Protein AF-0000000079405774 (afdb_homodimer)

Structure (mmCIF, N/CA/C/O backbone):
data_AF-0000000079405774-model_v1
#
loop_
_entity.id
_entity.type
_entity.pdbx_description
1 polymer 'EF-hand domain-containing protein'
#
loop_
_atom_site.group_PDB
_atom_site.id
_atom_site.type_symbol
_atom_site.label_atom_id
_atom_site.label_alt_id
_atom_site.label_comp_id
_atom_site.label_asym_id
_atom_site.label_entity_id
_atom_site.label_seq_id
_atom_site.pdbx_PDB_ins_code
_atom_site.Cartn_x
_atom_site.Cartn_y
_atom_site.Cartn_z
_atom_site.occupanc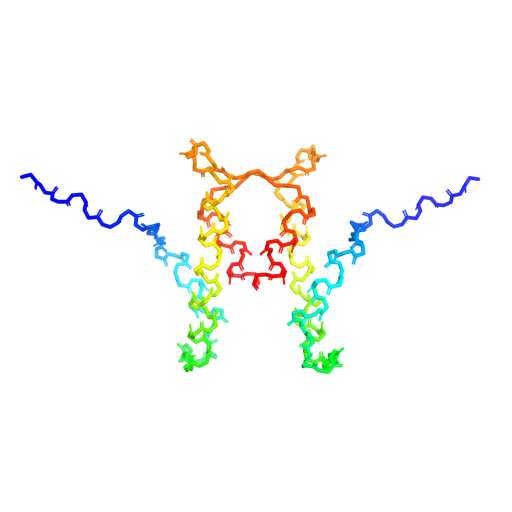y
_atom_site.B_iso_or_equiv
_atom_site.auth_seq_id
_atom_site.auth_comp_id
_atom_site.auth_asym_id
_atom_site.auth_atom_id
_atom_site.pdbx_PDB_model_num
ATOM 1 N N . SER A 1 1 ? 28.047 22.047 -17.859 1 26.64 1 SER A N 1
ATOM 2 C CA . SER A 1 1 ? 26.75 22 -17.203 1 26.64 1 SER A CA 1
ATOM 3 C C . SER A 1 1 ? 26.25 20.562 -17.047 1 26.64 1 SER A C 1
ATOM 5 O O . SER A 1 1 ? 26.094 19.844 -18.047 1 26.64 1 SER A O 1
ATOM 7 N N . SER A 1 2 ? 26.641 19.766 -16.016 1 30.84 2 SER A N 1
ATOM 8 C CA . SER A 1 2 ? 26.406 18.359 -15.703 1 30.84 2 SER A CA 1
ATOM 9 C C . SER A 1 2 ? 24.922 18.031 -15.734 1 30.84 2 SER A C 1
ATOM 11 O O . SER A 1 2 ? 24.094 18.828 -15.281 1 30.84 2 SER A O 1
ATOM 13 N N . SER A 1 3 ? 24.453 17.344 -16.75 1 31.16 3 SER A N 1
ATOM 14 C CA . SER A 1 3 ? 23.094 16.875 -17.016 1 31.16 3 SER A CA 1
ATOM 15 C C . SER A 1 3 ? 22.391 16.453 -15.742 1 31.16 3 SER A C 1
ATOM 17 O O . SER A 1 3 ? 22.938 15.68 -14.953 1 31.16 3 SER A O 1
ATOM 19 N N . LYS A 1 4 ? 21.562 17.266 -15.07 1 32.03 4 LYS A N 1
ATOM 20 C CA . LYS A 1 4 ? 20.594 17.016 -14 1 32.03 4 LYS A CA 1
ATOM 21 C C . LYS A 1 4 ? 19.922 15.656 -14.172 1 32.03 4 LYS A C 1
ATOM 23 O O . LYS A 1 4 ? 19.172 15.445 -15.133 1 32.03 4 LYS A O 1
ATOM 28 N N . HIS A 1 5 ? 20.594 14.586 -14.117 1 38.09 5 HIS A N 1
ATOM 29 C CA . HIS A 1 5 ? 20.078 13.219 -14.125 1 38.09 5 HIS A CA 1
ATOM 30 C C . HIS A 1 5 ? 18.625 13.172 -13.648 1 38.09 5 HIS A C 1
ATOM 32 O O . HIS A 1 5 ? 18.156 14.102 -13 1 38.09 5 HIS A O 1
ATOM 38 N N . GLY A 1 6 ? 17.781 12.047 -13.992 1 38.19 6 GLY A N 1
ATOM 39 C CA . GLY A 1 6 ? 16.406 11.602 -13.922 1 38.19 6 GLY A CA 1
ATOM 40 C C . GLY A 1 6 ? 15.758 11.852 -12.578 1 38.19 6 GLY A C 1
ATOM 41 O O . GLY A 1 6 ? 16.328 11.516 -11.539 1 38.19 6 GLY A O 1
ATOM 42 N N . ASN A 1 7 ? 15.008 12.836 -12.312 1 46.28 7 ASN A N 1
ATOM 43 C CA . ASN A 1 7 ? 14.172 13.289 -11.203 1 46.28 7 ASN A CA 1
ATOM 44 C C . ASN A 1 7 ? 13.414 12.125 -10.562 1 46.28 7 ASN A C 1
ATOM 46 O O . ASN A 1 7 ? 12.281 12.297 -10.109 1 46.28 7 ASN A O 1
ATOM 50 N N . GLY A 1 8 ? 13.617 10.844 -11.039 1 51.28 8 GLY A N 1
ATOM 51 C CA . GLY A 1 8 ? 12.914 9.734 -10.414 1 51.28 8 GLY A CA 1
ATOM 52 C C . GLY A 1 8 ? 13.258 9.57 -8.945 1 51.28 8 GLY A C 1
ATOM 53 O O . GLY A 1 8 ? 14.297 10.039 -8.492 1 51.28 8 GLY A O 1
ATOM 54 N N . PHE A 1 9 ? 12.328 9.477 -8.055 1 62.31 9 PHE A N 1
ATOM 55 C CA . PHE A 1 9 ? 12.547 9.18 -6.645 1 62.31 9 PHE A CA 1
ATOM 56 C C . PHE A 1 9 ? 13.594 8.086 -6.48 1 62.31 9 PHE A C 1
ATOM 58 O O . PHE A 1 9 ? 13.555 7.07 -7.176 1 62.31 9 PHE A O 1
ATOM 65 N N . ARG A 1 10 ? 14.789 8.508 -6.086 1 75.56 10 ARG A N 1
ATOM 66 C CA . ARG A 1 10 ? 15.789 7.488 -5.777 1 75.56 10 ARG A CA 1
ATOM 67 C C . ARG A 1 10 ? 15.484 6.812 -4.445 1 75.56 10 ARG A C 1
ATOM 69 O O . ARG A 1 10 ? 15.281 7.484 -3.432 1 75.56 10 ARG A O 1
ATOM 76 N N . LEU A 1 11 ? 15.211 5.465 -4.535 1 85.81 11 LEU A N 1
ATOM 77 C CA . LEU A 1 11 ? 15.055 4.672 -3.32 1 85.81 11 LEU A CA 1
ATOM 78 C C . LEU A 1 11 ? 16.391 4.512 -2.602 1 85.81 11 LEU A C 1
ATOM 80 O O . LEU A 1 11 ? 17.422 4.254 -3.238 1 85.81 11 LEU A O 1
ATOM 84 N N . ASN A 1 12 ? 16.391 4.84 -1.384 1 90.38 12 ASN A N 1
ATOM 85 C CA . ASN A 1 12 ? 17.625 4.512 -0.682 1 90.38 12 ASN A CA 1
ATOM 86 C C . ASN A 1 12 ? 17.891 3.01 -0.709 1 90.38 12 ASN A C 1
ATOM 88 O O . ASN A 1 12 ? 16.984 2.209 -0.904 1 90.38 12 ASN A O 1
ATOM 92 N N . GLU A 1 13 ? 19.109 2.689 -0.537 1 90.44 13 GLU A N 1
ATOM 93 C CA . GLU A 1 13 ? 19.562 1.31 -0.67 1 90.44 13 GLU A CA 1
ATOM 94 C C . GLU A 1 13 ? 18.844 0.389 0.306 1 90.44 13 GLU A C 1
ATOM 96 O O . GLU A 1 13 ? 18.516 -0.749 -0.034 1 90.44 13 GLU A O 1
ATOM 101 N N . GLN A 1 14 ? 18.672 0.817 1.495 1 91.19 14 GLN A N 1
ATOM 102 C CA . GLN A 1 14 ? 17.984 0.006 2.504 1 91.19 14 GLN A CA 1
ATOM 103 C C . GLN A 1 14 ? 16.562 -0.336 2.072 1 91.19 14 GLN A C 1
ATOM 105 O O . GLN A 1 14 ? 16.156 -1.494 2.15 1 91.19 14 GLN A O 1
ATOM 110 N N . LEU A 1 15 ? 15.844 0.677 1.608 1 92.94 15 LEU A N 1
ATOM 111 C CA . LEU A 1 15 ? 14.477 0.469 1.145 1 92.94 15 LEU A CA 1
ATOM 112 C C . LEU A 1 15 ? 14.445 -0.467 -0.059 1 92.94 15 LEU A C 1
ATOM 114 O O . LEU A 1 15 ? 13.602 -1.358 -0.138 1 92.94 15 LEU A O 1
ATOM 118 N N . TYR A 1 16 ? 15.445 -0.263 -0.96 1 92.88 16 TYR A N 1
ATOM 119 C CA . TYR A 1 16 ? 15.547 -1.119 -2.137 1 92.88 16 TYR A CA 1
ATOM 120 C C . TYR A 1 16 ? 15.711 -2.58 -1.736 1 92.88 16 TYR A C 1
ATOM 122 O O . TYR A 1 16 ? 15.016 -3.453 -2.256 1 92.88 16 TYR A O 1
ATOM 130 N N . GLN A 1 17 ? 16.578 -2.857 -0.785 1 92.56 17 GLN A N 1
ATOM 131 C CA . GLN A 1 17 ? 16.828 -4.219 -0.323 1 92.56 17 GLN A CA 1
ATOM 132 C C . GLN A 1 17 ? 15.578 -4.824 0.314 1 92.56 17 GLN A C 1
ATOM 134 O O . GLN A 1 17 ? 15.297 -6.008 0.133 1 92.56 17 GLN A O 1
ATOM 139 N N . MET A 1 18 ? 14.875 -4.012 1.055 1 91.88 18 MET A N 1
ATOM 140 C CA . MET A 1 18 ? 13.641 -4.48 1.686 1 91.88 18 MET A CA 1
ATOM 141 C C . MET A 1 18 ? 12.625 -4.918 0.636 1 91.88 18 MET A C 1
ATOM 143 O O . MET A 1 18 ? 12.016 -5.984 0.758 1 91.88 18 MET A O 1
ATOM 147 N N . ILE A 1 19 ? 12.477 -4.086 -0.378 1 94.44 19 ILE A N 1
ATOM 148 C CA . ILE A 1 19 ? 11.508 -4.371 -1.428 1 94.44 19 ILE A CA 1
ATOM 149 C C . ILE A 1 19 ? 11.906 -5.648 -2.166 1 94.44 19 ILE A C 1
ATOM 151 O O . ILE A 1 19 ? 11.078 -6.539 -2.359 1 94.44 19 ILE A O 1
ATOM 155 N N . VAL A 1 20 ? 13.102 -5.816 -2.49 1 93.69 20 VAL A N 1
ATOM 156 C CA . VAL A 1 20 ? 13.609 -6.969 -3.227 1 93.69 20 VAL A CA 1
ATOM 157 C C . VAL A 1 20 ? 13.383 -8.242 -2.41 1 93.69 20 VAL A C 1
ATOM 159 O O . VAL A 1 20 ? 12.953 -9.266 -2.949 1 93.69 20 VAL A O 1
ATOM 162 N N . ARG A 1 21 ? 13.664 -8.156 -1.183 1 93.81 21 ARG A N 1
ATOM 163 C CA . ARG A 1 21 ? 13.5 -9.312 -0.309 1 93.81 21 ARG A CA 1
ATOM 164 C C . ARG A 1 21 ? 12.047 -9.781 -0.28 1 93.81 21 ARG A C 1
ATOM 166 O O . ARG A 1 21 ? 11.781 -10.984 -0.287 1 93.81 21 ARG A O 1
ATOM 173 N N . ARG A 1 22 ? 11.117 -8.883 -0.262 1 92.19 22 ARG A N 1
ATOM 174 C CA . ARG A 1 22 ? 9.695 -9.219 -0.21 1 92.19 22 ARG A CA 1
ATOM 175 C C . ARG A 1 22 ? 9.258 -9.953 -1.475 1 92.19 22 ARG A C 1
ATOM 177 O O . ARG A 1 22 ? 8.398 -10.836 -1.423 1 92.19 22 ARG A O 1
ATOM 184 N N . TYR A 1 23 ? 9.82 -9.594 -2.541 1 93.62 23 TYR A N 1
ATOM 185 C CA . TYR A 1 23 ? 9.352 -10.102 -3.822 1 93.62 23 TYR A CA 1
ATOM 186 C C . TYR A 1 23 ? 10.242 -11.227 -4.324 1 93.62 23 TYR A C 1
ATOM 188 O O . TYR A 1 23 ? 10.023 -11.766 -5.414 1 93.62 23 TYR A O 1
ATOM 196 N N . SER A 1 24 ? 11.25 -11.539 -3.482 1 95 24 SER A N 1
ATOM 197 C CA . SER A 1 24 ? 12.156 -12.633 -3.801 1 95 24 SER A CA 1
ATOM 198 C C . SER A 1 24 ? 11.773 -13.906 -3.047 1 95 24 SER A C 1
ATOM 200 O O . SER A 1 24 ? 10.984 -13.859 -2.102 1 95 24 SER A O 1
ATOM 202 N N . ASP A 1 25 ? 12.32 -15.039 -3.58 1 92.88 25 ASP A N 1
ATOM 203 C CA . ASP A 1 25 ? 12.148 -16.281 -2.832 1 92.88 25 ASP A CA 1
ATOM 204 C C . ASP A 1 25 ? 13.18 -16.391 -1.713 1 92.88 25 ASP A C 1
ATOM 206 O O . ASP A 1 25 ? 13.914 -15.438 -1.434 1 92.88 25 ASP A O 1
ATOM 210 N N . GLU A 1 26 ? 13.078 -17.594 -1.063 1 90.81 26 GLU A N 1
ATOM 211 C CA . GLU A 1 26 ? 13.93 -17.797 0.102 1 90.81 26 GLU A CA 1
ATOM 212 C C . GLU A 1 26 ? 15.406 -17.734 -0.28 1 90.81 26 GLU A C 1
ATOM 214 O O . GLU A 1 26 ? 16.266 -17.484 0.569 1 90.81 26 GLU A O 1
ATOM 219 N N . ASN A 1 27 ? 15.688 -17.922 -1.554 1 94.31 27 ASN A N 1
ATOM 220 C CA . ASN A 1 27 ? 17.062 -17.906 -2.033 1 94.31 27 ASN A CA 1
ATOM 221 C C . ASN A 1 27 ? 17.438 -16.547 -2.617 1 94.31 27 ASN A C 1
ATOM 223 O O . ASN A 1 27 ? 18.531 -16.391 -3.174 1 94.31 27 ASN A O 1
ATOM 227 N N . GLY A 1 28 ? 16.547 -15.531 -2.555 1 92.75 28 GLY A N 1
ATOM 228 C CA . GLY A 1 28 ? 16.812 -14.188 -3.047 1 92.75 28 GLY A CA 1
ATOM 229 C C . GLY A 1 28 ? 16.531 -14.031 -4.527 1 92.75 28 GLY A C 1
ATOM 230 O O . GLY A 1 28 ? 16.938 -13.039 -5.141 1 92.75 28 GLY A O 1
ATOM 231 N N . ASN A 1 29 ? 16.016 -15.102 -5.02 1 94.81 29 ASN A N 1
ATOM 232 C CA . ASN A 1 29 ? 15.68 -15.047 -6.438 1 94.81 29 ASN A CA 1
ATOM 233 C C . ASN A 1 29 ? 14.273 -14.516 -6.668 1 94.81 29 ASN A C 1
ATOM 235 O O . ASN A 1 29 ? 13.352 -14.836 -5.906 1 94.81 29 ASN A O 1
ATOM 239 N N . MET A 1 30 ? 14.234 -13.68 -7.758 1 93.19 30 MET A N 1
ATOM 240 C CA . MET A 1 30 ? 12.93 -13.172 -8.188 1 93.19 30 MET A CA 1
ATOM 241 C C . MET A 1 30 ? 12.547 -13.727 -9.555 1 93.19 30 MET A C 1
ATOM 243 O O . MET A 1 30 ? 13.297 -13.578 -10.516 1 93.19 30 MET A O 1
ATOM 247 N N . ASP A 1 31 ? 11.492 -14.453 -9.523 1 94 31 ASP A N 1
ATOM 248 C CA . ASP A 1 31 ? 11.055 -14.906 -10.836 1 94 31 ASP A CA 1
ATOM 249 C C . ASP A 1 31 ? 10.43 -13.758 -11.633 1 94 31 ASP A C 1
ATOM 251 O O . ASP A 1 31 ? 10.219 -12.672 -11.094 1 94 31 ASP A O 1
ATOM 255 N N . PHE A 1 32 ? 10.227 -14.023 -12.93 1 95.25 32 PHE A N 1
ATOM 256 C CA . PHE A 1 32 ? 9.742 -12.984 -13.828 1 95.25 32 PHE A CA 1
ATOM 257 C C . PHE A 1 32 ? 8.406 -12.422 -13.344 1 95.25 32 PHE A C 1
ATOM 259 O O . PHE A 1 32 ? 8.203 -11.211 -13.344 1 95.25 32 PHE A O 1
ATOM 266 N N . ASP A 1 33 ? 7.566 -13.188 -12.883 1 92.69 33 ASP A N 1
ATOM 267 C CA . ASP A 1 33 ? 6.246 -12.758 -12.43 1 92.69 33 ASP A CA 1
ATOM 268 C C . ASP A 1 33 ? 6.359 -11.844 -11.211 1 92.69 33 ASP A C 1
ATOM 270 O O . ASP A 1 33 ? 5.699 -10.797 -11.148 1 92.69 33 ASP A O 1
ATOM 274 N N . ASN A 1 34 ? 7.211 -12.211 -10.242 1 93.69 34 ASN A N 1
ATOM 275 C CA . ASN A 1 34 ? 7.395 -11.398 -9.039 1 93.69 34 ASN A CA 1
ATOM 276 C C . ASN A 1 34 ? 8.039 -10.055 -9.367 1 93.69 34 ASN A C 1
ATOM 278 O O . ASN A 1 34 ? 7.668 -9.031 -8.789 1 93.69 34 ASN A O 1
ATOM 282 N N . TYR A 1 35 ? 8.961 -10.195 -10.273 1 95.12 35 TYR A N 1
ATOM 283 C CA . TYR A 1 35 ? 9.633 -8.969 -10.688 1 95.12 35 TYR A CA 1
ATOM 284 C C . TYR A 1 35 ? 8.648 -7.977 -11.297 1 95.12 35 TYR A C 1
ATOM 286 O O . TYR A 1 35 ? 8.633 -6.805 -10.922 1 95.12 35 TYR A O 1
ATOM 294 N N . ILE A 1 36 ? 7.801 -8.453 -12.234 1 95.38 36 ILE A N 1
ATOM 295 C CA . ILE A 1 36 ? 6.84 -7.602 -12.922 1 95.38 36 ILE A CA 1
ATOM 296 C C . ILE A 1 36 ? 5.797 -7.09 -11.93 1 95.38 36 ILE A C 1
ATOM 298 O O . ILE A 1 36 ? 5.41 -5.922 -11.977 1 95.38 36 ILE A O 1
ATOM 302 N N . SER A 1 37 ? 5.328 -7.895 -10.984 1 92.56 37 SER A N 1
ATOM 303 C CA . SER A 1 37 ? 4.371 -7.477 -9.969 1 92.56 37 SER A CA 1
ATOM 304 C C . SER A 1 37 ? 4.938 -6.355 -9.102 1 92.56 37 SER A C 1
ATOM 306 O O . SER A 1 37 ? 4.242 -5.387 -8.797 1 92.56 37 SER A O 1
ATOM 308 N N . CYS A 1 38 ? 6.207 -6.578 -8.773 1 94.12 38 CYS A N 1
ATOM 309 C CA . CYS A 1 38 ? 6.871 -5.551 -7.977 1 94.12 38 CYS A CA 1
ATOM 310 C C . CYS A 1 38 ? 6.941 -4.23 -8.734 1 94.12 38 CYS A C 1
ATOM 312 O O . CYS A 1 38 ? 6.598 -3.182 -8.195 1 94.12 38 CYS A O 1
ATOM 314 N N . LEU A 1 39 ? 7.402 -4.32 -9.984 1 95.62 39 LEU A N 1
ATOM 315 C CA . LEU A 1 39 ? 7.602 -3.121 -10.789 1 95.62 39 LEU A CA 1
ATOM 316 C C . LEU A 1 39 ? 6.277 -2.393 -11.016 1 95.62 39 LEU A C 1
ATOM 318 O O . LEU A 1 39 ? 6.215 -1.166 -10.906 1 95.62 39 LEU A O 1
ATOM 322 N N . VA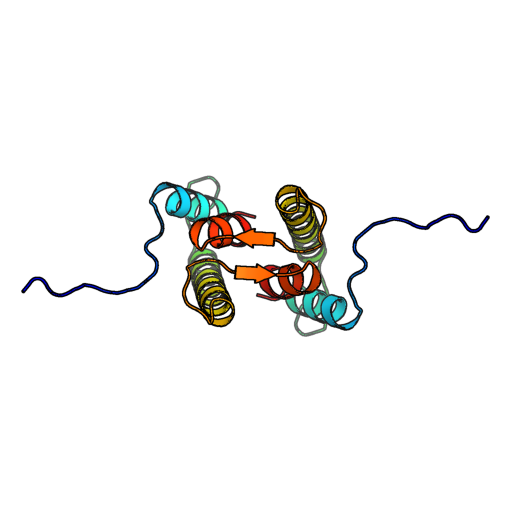L A 1 40 ? 5.25 -3.148 -11.32 1 93.75 40 VAL A N 1
ATOM 323 C CA . VAL A 1 40 ? 3.93 -2.58 -11.57 1 93.75 40 VAL A CA 1
ATOM 324 C C . VAL A 1 40 ? 3.418 -1.888 -10.312 1 93.75 40 VAL A C 1
ATOM 326 O O . VAL A 1 40 ? 2.92 -0.761 -10.375 1 93.75 40 VAL A O 1
ATOM 329 N N . ARG A 1 41 ? 3.545 -2.518 -9.156 1 93.94 41 ARG A N 1
ATOM 330 C CA . ARG A 1 41 ? 3.109 -1.944 -7.887 1 93.94 41 ARG A CA 1
ATOM 331 C C . ARG A 1 41 ? 3.934 -0.712 -7.531 1 93.94 41 ARG A C 1
ATOM 333 O O . ARG A 1 41 ? 3.387 0.301 -7.09 1 93.94 41 ARG A O 1
ATOM 340 N N . LEU A 1 42 ? 5.184 -0.812 -7.711 1 94.88 42 LEU A N 1
ATOM 341 C CA . LEU A 1 42 ? 6.07 0.315 -7.434 1 94.88 42 LEU A CA 1
ATOM 342 C C . LEU A 1 42 ? 5.68 1.53 -8.266 1 94.88 42 LEU A C 1
ATOM 344 O O . LEU A 1 42 ? 5.578 2.643 -7.742 1 94.88 42 LEU A O 1
ATOM 348 N N . ASP A 1 43 ? 5.453 1.395 -9.461 1 95 43 ASP A N 1
ATOM 349 C CA . ASP A 1 43 ? 5.023 2.465 -10.352 1 95 43 ASP A CA 1
ATOM 350 C C . ASP A 1 43 ? 3.715 3.092 -9.875 1 95 43 ASP A C 1
ATOM 352 O O . ASP A 1 43 ? 3.58 4.316 -9.852 1 95 43 ASP A O 1
ATOM 356 N N . ALA A 1 44 ? 2.732 2.238 -9.531 1 95.81 44 ALA A N 1
ATOM 357 C CA . ALA A 1 44 ? 1.443 2.713 -9.039 1 95.81 44 ALA A CA 1
ATOM 358 C C . ALA A 1 44 ? 1.612 3.52 -7.75 1 95.81 44 ALA A C 1
ATOM 360 O O . ALA A 1 44 ? 0.947 4.539 -7.562 1 95.81 44 ALA A O 1
ATOM 361 N N . MET A 1 45 ? 2.561 3.037 -6.953 1 96.31 45 MET A N 1
ATOM 362 C CA . MET A 1 45 ? 2.768 3.734 -5.688 1 96.31 45 MET A CA 1
ATOM 363 C C . MET A 1 45 ? 3.453 5.078 -5.914 1 96.31 45 MET A C 1
ATOM 365 O O . MET A 1 45 ? 3.135 6.062 -5.246 1 96.31 45 MET A O 1
ATOM 369 N N . PHE A 1 46 ? 4.324 5.152 -6.824 1 95.12 46 PHE A N 1
ATOM 370 C CA . PHE A 1 46 ? 4.938 6.43 -7.184 1 95.12 46 PHE A CA 1
ATOM 371 C C . PHE A 1 46 ? 3.896 7.383 -7.758 1 95.12 46 PHE A C 1
ATOM 373 O O . PHE A 1 46 ? 3.824 8.547 -7.355 1 95.12 46 PHE A O 1
ATOM 380 N N . ARG A 1 4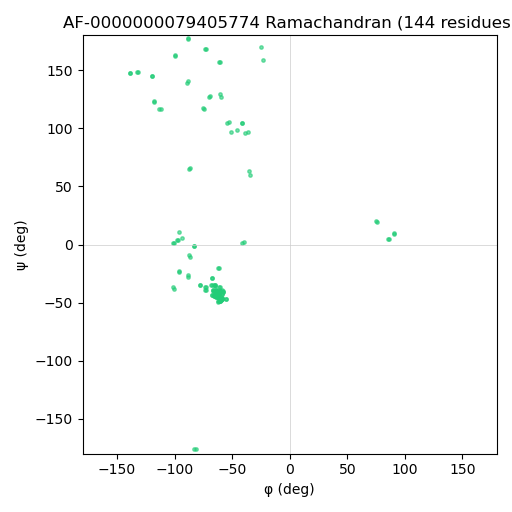7 ? 3.074 6.898 -8.625 1 95.5 47 ARG A N 1
ATOM 381 C CA . ARG A 1 47 ? 2.057 7.715 -9.273 1 95.5 47 ARG A CA 1
ATOM 382 C C . ARG A 1 47 ? 1.043 8.234 -8.258 1 95.5 47 ARG A C 1
ATOM 384 O O . ARG A 1 47 ? 0.663 9.406 -8.289 1 95.5 47 ARG A O 1
ATOM 391 N N . SER A 1 48 ? 0.645 7.363 -7.375 1 96.06 48 SER A N 1
ATOM 392 C CA . SER A 1 48 ? -0.3 7.762 -6.336 1 96.06 48 SER A CA 1
ATOM 393 C C . SER A 1 48 ? 0.294 8.836 -5.434 1 96.06 48 SER A C 1
ATOM 395 O O . SER A 1 48 ? -0.381 9.805 -5.086 1 96.06 48 SER A O 1
ATOM 397 N N . PHE A 1 49 ? 1.507 8.656 -5.074 1 96.12 49 PHE A N 1
ATOM 398 C CA . PHE A 1 49 ? 2.174 9.641 -4.223 1 96.12 49 PHE A CA 1
ATOM 399 C C . PHE A 1 49 ? 2.234 11 -4.91 1 96.12 49 PHE A C 1
ATOM 401 O O . PHE A 1 49 ? 1.892 12.016 -4.309 1 96.12 49 PHE A O 1
ATOM 408 N N . LYS A 1 50 ? 2.672 10.945 -6.129 1 95.25 50 LYS A N 1
ATOM 409 C CA . LYS A 1 50 ? 2.787 12.188 -6.891 1 95.25 50 LYS A CA 1
ATOM 410 C C . LYS A 1 50 ? 1.431 12.875 -7.039 1 95.25 50 LYS A C 1
ATOM 412 O O . LYS A 1 50 ? 1.328 14.094 -6.918 1 95.25 50 LYS A O 1
ATOM 417 N N . SER A 1 51 ? 0.4 12.055 -7.262 1 95.75 51 SER A N 1
ATOM 418 C CA . SER A 1 51 ? -0.943 12.594 -7.449 1 95.75 51 SER A CA 1
ATOM 419 C C . SER A 1 51 ? -1.472 13.219 -6.16 1 95.75 51 SER A C 1
ATOM 421 O O . SER A 1 51 ? -2.219 14.195 -6.203 1 95.75 51 SER A O 1
ATOM 423 N N . LEU A 1 52 ? -1.023 12.711 -5.066 1 94.88 52 LEU A N 1
ATOM 424 C CA . LEU A 1 52 ? -1.498 13.188 -3.773 1 94.88 52 LEU A CA 1
ATOM 425 C C . LEU A 1 52 ? -0.657 14.359 -3.283 1 94.88 52 LEU A C 1
ATOM 427 O O . LEU A 1 52 ? -1.122 15.172 -2.479 1 94.88 52 LEU A O 1
ATOM 431 N N . ASP A 1 53 ? 0.613 14.422 -3.73 1 95.38 53 ASP A N 1
ATOM 432 C CA . ASP A 1 53 ? 1.512 15.508 -3.361 1 95.38 53 ASP A CA 1
ATOM 433 C C . ASP A 1 53 ? 1.37 16.688 -4.324 1 95.38 53 ASP A C 1
ATOM 435 O O . ASP A 1 53 ? 2.355 17.141 -4.914 1 95.38 53 ASP A O 1
ATOM 439 N N . LYS A 1 54 ? 0.24 17.266 -4.305 1 92.25 54 LYS A N 1
ATOM 440 C CA . LYS A 1 54 ? -0.095 18.297 -5.273 1 92.25 54 LYS A CA 1
ATOM 441 C C . LYS A 1 54 ? 0.751 19.547 -5.051 1 92.25 54 LYS A C 1
ATOM 443 O O . LYS A 1 54 ? 1.137 20.219 -6.012 1 92.25 54 LYS A O 1
ATOM 448 N N . ASP A 1 55 ? 1.038 19.812 -3.787 1 92.69 55 ASP A N 1
ATOM 449 C CA . ASP A 1 55 ? 1.771 21.031 -3.496 1 92.69 55 ASP A CA 1
ATOM 450 C C . ASP A 1 55 ? 3.277 20.812 -3.588 1 92.69 55 ASP A C 1
ATOM 452 O O . ASP A 1 55 ? 4.062 21.75 -3.432 1 92.69 55 ASP A O 1
ATOM 456 N N . GLY A 1 56 ? 3.76 19.484 -3.695 1 92.06 56 GLY A N 1
ATOM 457 C CA . GLY A 1 56 ? 5.156 19.156 -3.949 1 92.06 56 GLY A CA 1
ATOM 458 C C . GLY A 1 56 ? 6.039 19.328 -2.729 1 92.06 56 GLY A C 1
ATOM 459 O O . GLY A 1 56 ? 7.242 19.578 -2.852 1 92.06 56 GLY A O 1
ATOM 460 N N . ASP A 1 57 ? 5.434 19.344 -1.562 1 93.31 57 ASP A N 1
ATOM 461 C CA . ASP A 1 57 ? 6.23 19.562 -0.356 1 93.31 57 ASP A CA 1
ATOM 462 C C . ASP A 1 57 ? 6.863 18.25 0.116 1 93.31 57 ASP A C 1
ATOM 464 O O . ASP A 1 57 ? 7.578 18.234 1.12 1 93.31 57 ASP A O 1
ATOM 468 N N . GLY A 1 58 ? 6.59 17.172 -0.577 1 93.56 58 GLY A N 1
ATOM 469 C CA . GLY A 1 58 ? 7.27 15.914 -0.308 1 93.56 58 GLY A CA 1
ATOM 470 C C . GLY A 1 58 ? 6.551 15.055 0.715 1 93.56 58 GLY A C 1
ATOM 471 O O . GLY A 1 58 ? 7.121 14.094 1.236 1 93.56 58 GLY A O 1
ATOM 472 N N . GLN A 1 59 ? 5.305 15.469 1.094 1 95.31 59 GLN A N 1
ATOM 473 C CA . GLN A 1 59 ? 4.492 14.695 2.029 1 95.31 59 GLN A CA 1
ATOM 474 C C . GLN A 1 59 ? 3.07 14.516 1.508 1 95.31 59 GLN A C 1
ATOM 476 O O . GLN A 1 59 ? 2.557 15.375 0.785 1 95.31 59 GLN A O 1
ATOM 481 N N . ILE A 1 60 ? 2.469 13.398 1.856 1 96.56 60 ILE A N 1
ATOM 482 C CA . ILE A 1 60 ? 1.054 13.211 1.556 1 96.56 60 ILE A CA 1
ATOM 483 C C . ILE A 1 60 ? 0.273 13.008 2.852 1 96.56 60 ILE A C 1
ATOM 485 O O . ILE A 1 60 ? 0.816 12.508 3.84 1 96.56 60 ILE A O 1
ATOM 489 N N . ARG A 1 61 ? -0.873 13.516 2.801 1 95.38 61 ARG A N 1
ATOM 490 C CA . ARG A 1 61 ? -1.787 13.344 3.926 1 95.38 61 ARG A CA 1
ATOM 491 C C . ARG A 1 61 ? -3.041 12.586 3.5 1 95.38 61 ARG A C 1
ATOM 493 O O . ARG A 1 61 ? -3.723 12.984 2.557 1 95.38 61 ARG A O 1
ATOM 500 N N . VAL A 1 62 ? -3.262 11.484 4.203 1 96.38 62 VAL A N 1
ATOM 501 C CA . VAL A 1 62 ? -4.402 10.672 3.807 1 96.38 62 VAL A CA 1
ATOM 502 C C . VAL A 1 62 ? -5.133 10.164 5.047 1 96.38 62 VAL A C 1
ATOM 504 O O . VAL A 1 62 ? -4.52 9.961 6.098 1 96.38 62 VAL A O 1
ATOM 507 N N . ASN A 1 63 ? -6.445 10.031 4.863 1 95.88 63 ASN A N 1
ATOM 508 C CA . ASN A 1 63 ? -7.219 9.359 5.898 1 95.88 63 ASN A CA 1
ATOM 509 C C . ASN A 1 63 ? -7.262 7.848 5.672 1 95.88 63 ASN A C 1
ATOM 511 O O . ASN A 1 63 ? -6.707 7.352 4.688 1 95.88 63 ASN A O 1
ATOM 515 N N . ILE A 1 64 ? -7.879 7.219 6.594 1 95.12 64 ILE A N 1
ATOM 516 C CA . ILE A 1 64 ? -7.793 5.762 6.59 1 95.12 64 ILE A CA 1
ATOM 517 C C . ILE A 1 64 ? -8.477 5.207 5.34 1 95.12 64 ILE A C 1
ATOM 519 O O . ILE A 1 64 ? -8.023 4.211 4.77 1 95.12 64 ILE A O 1
ATOM 523 N N . GLN A 1 65 ? -9.508 5.801 4.906 1 93.69 65 GLN A N 1
ATOM 524 C CA . GLN A 1 65 ? -10.18 5.312 3.709 1 93.69 65 GLN A CA 1
ATOM 525 C C . GLN A 1 65 ? -9.312 5.496 2.471 1 93.69 65 GLN A C 1
ATOM 527 O O . GLN A 1 65 ? -9.188 4.582 1.654 1 93.69 65 GLN A O 1
ATOM 532 N N . GLU A 1 66 ? -8.695 6.621 2.354 1 94.25 66 GLU A N 1
ATOM 533 C CA . GLU A 1 66 ? -7.762 6.883 1.26 1 94.25 66 GLU A CA 1
ATOM 534 C C . GLU A 1 66 ? -6.551 5.961 1.334 1 94.25 66 GLU A C 1
ATOM 536 O O . GLU A 1 66 ? -6.098 5.438 0.313 1 94.25 66 GLU A O 1
ATOM 541 N N . TRP A 1 67 ? -6.066 5.785 2.498 1 96 67 TRP A N 1
ATOM 542 C CA . TRP A 1 67 ? -4.934 4.902 2.752 1 96 67 TRP A CA 1
ATOM 543 C C . TRP A 1 67 ? -5.215 3.494 2.24 1 96 67 TRP A C 1
ATOM 545 O O . TRP A 1 67 ? -4.449 2.953 1.441 1 96 67 TRP A O 1
ATOM 555 N N . LEU A 1 68 ? -6.336 2.996 2.547 1 95.62 68 LEU A N 1
ATOM 556 C CA . LEU A 1 68 ? -6.68 1.631 2.166 1 95.62 68 LEU A CA 1
ATOM 557 C C . LEU A 1 68 ? -6.961 1.538 0.671 1 95.62 68 LEU A C 1
ATOM 559 O O . LEU A 1 68 ? -6.613 0.543 0.03 1 95.62 68 LEU A O 1
ATOM 563 N N . GLN A 1 69 ? -7.633 2.564 0.167 1 94.25 69 GLN A N 1
ATOM 564 C CA . GLN A 1 69 ? -7.887 2.584 -1.271 1 94.25 69 GLN A CA 1
ATOM 565 C C . GLN A 1 69 ? -6.578 2.521 -2.057 1 94.25 69 GLN A C 1
ATOM 567 O O . GLN A 1 69 ? -6.469 1.771 -3.029 1 94.25 69 GLN A O 1
ATOM 572 N N . LEU A 1 70 ? -5.59 3.229 -1.602 1 94.31 70 LEU A N 1
ATOM 573 C CA . LEU A 1 70 ? -4.316 3.336 -2.305 1 94.31 70 LEU A CA 1
ATOM 574 C C . LEU A 1 70 ? -3.467 2.088 -2.088 1 94.31 70 LEU A C 1
ATOM 576 O O . LEU A 1 70 ? -2.791 1.624 -3.008 1 94.31 70 LEU A O 1
ATOM 580 N N . THR A 1 71 ? -3.562 1.494 -0.903 1 95.81 71 THR A N 1
ATOM 581 C CA . THR A 1 71 ? -2.604 0.451 -0.554 1 95.81 71 THR A CA 1
ATOM 582 C C . THR A 1 71 ? -3.178 -0.931 -0.851 1 95.81 71 THR A C 1
ATOM 584 O O . THR A 1 71 ? -2.428 -1.881 -1.092 1 95.81 71 THR A O 1
ATOM 587 N N . MET A 1 72 ? -4.535 -1.046 -0.889 1 94.81 72 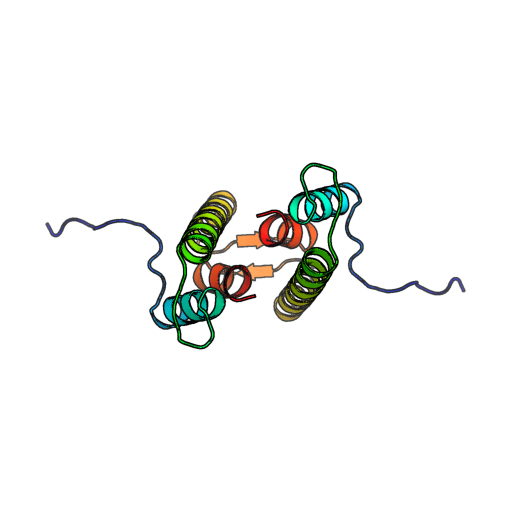MET A N 1
ATOM 588 C CA . MET A 1 72 ? -5.152 -2.355 -1.08 1 94.81 72 MET A CA 1
ATOM 589 C C . MET A 1 72 ? -5.594 -2.543 -2.527 1 94.81 72 MET A C 1
ATOM 591 O O . MET A 1 72 ? -5.656 -3.67 -3.021 1 94.81 72 MET A O 1
ATOM 595 N N . TYR A 1 73 ? -6.078 -1.53 -3.109 1 87.5 73 TYR A N 1
ATOM 596 C CA . TYR A 1 73 ? -6.605 -1.636 -4.465 1 87.5 73 TYR A CA 1
ATOM 597 C C . TYR A 1 73 ? -5.547 -1.268 -5.496 1 87.5 73 TYR A C 1
ATOM 599 O O . TYR A 1 73 ? -5.758 -1.432 -6.699 1 87.5 73 TYR A O 1
ATOM 607 N N . SER A 1 74 ? -4.203 -1.003 -5.031 1 78 74 SER A N 1
ATOM 608 C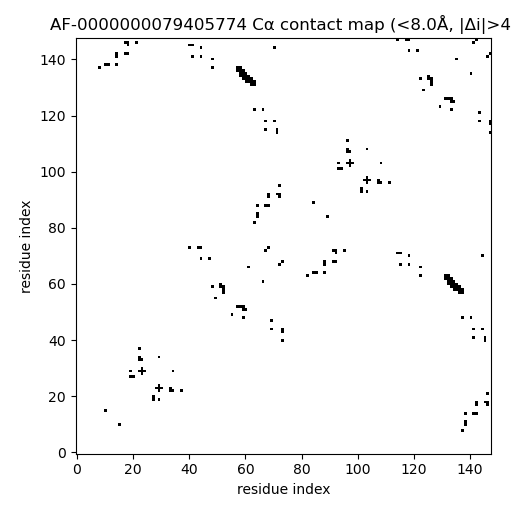 CA . SER A 1 74 ? -3.189 -0.65 -6.02 1 78 74 SER A CA 1
ATOM 609 C C . SER A 1 74 ? -2.635 -1.892 -6.707 1 78 74 SER A C 1
AT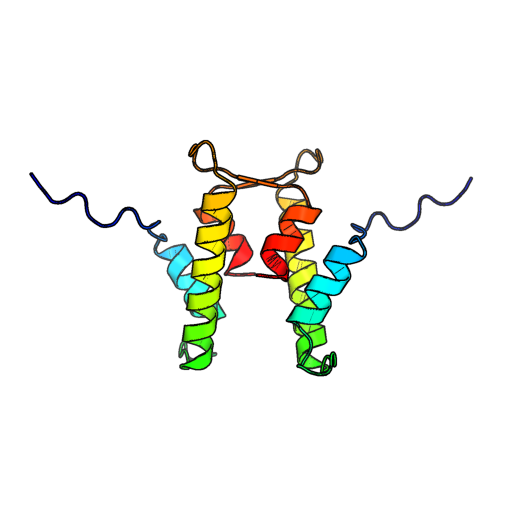OM 611 O O . SER A 1 74 ? -2.658 -2.986 -6.141 1 78 74 SER A O 1
ATOM 613 N N . SER B 1 1 ? -28.203 1.722 27.547 1 27.36 1 SER B N 1
ATOM 614 C CA . SER B 1 1 ? -27.016 2.385 27.016 1 27.36 1 SER B CA 1
ATOM 615 C C . SER B 1 1 ? -26.359 1.569 25.906 1 27.36 1 SER B C 1
ATOM 617 O O . SER B 1 1 ? -26.047 0.395 26.094 1 27.36 1 SER B O 1
ATOM 619 N N . SER B 1 2 ? -26.719 1.709 24.594 1 31.69 2 SER B N 1
ATOM 620 C CA . SER B 1 2 ? -26.375 0.913 23.422 1 31.69 2 SER B CA 1
ATOM 621 C C . SER B 1 2 ? -24.859 0.779 23.281 1 31.69 2 SER B C 1
ATOM 623 O O . SER B 1 2 ? -24.125 1.748 23.484 1 31.69 2 SER B O 1
ATOM 625 N N . SER B 1 3 ? -24.297 -0.359 23.609 1 31.39 3 SER B N 1
ATOM 626 C CA . SER B 1 3 ? -22.906 -0.8 23.609 1 31.39 3 SER B CA 1
ATOM 627 C C . SER B 1 3 ? -22.156 -0.265 22.391 1 31.39 3 SER B C 1
ATOM 629 O O . SER B 1 3 ? -22.641 -0.375 21.25 1 31.39 3 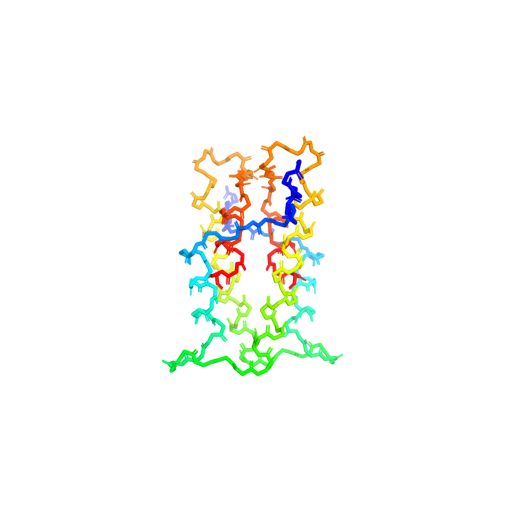SER B O 1
ATOM 631 N N . LYS B 1 4 ? -21.422 0.85 22.453 1 32.78 4 LYS B N 1
ATOM 632 C CA . LYS B 1 4 ? -20.469 1.412 21.5 1 32.78 4 LYS B CA 1
ATOM 633 C C . LYS B 1 4 ? -19.703 0.31 20.766 1 32.78 4 LYS B C 1
ATOM 635 O O . LYS B 1 4 ? -18.875 -0.378 21.359 1 32.78 4 LYS B O 1
ATOM 640 N N . HIS B 1 5 ? -20.281 -0.582 20.047 1 39.53 5 HIS B N 1
ATOM 641 C CA . HIS B 1 5 ? -19.703 -1.647 19.234 1 39.53 5 HIS B CA 1
ATOM 642 C C . HIS B 1 5 ? -18.281 -1.3 18.797 1 39.53 5 HIS B C 1
ATOM 644 O O . HIS B 1 5 ? -17.875 -0.136 18.859 1 39.53 5 HIS B O 1
ATOM 650 N N . GLY B 1 6 ? -17.438 -2.305 18.172 1 38.59 6 GLY B N 1
ATOM 651 C CA . GLY B 1 6 ? -16.047 -2.586 17.797 1 38.59 6 GLY B CA 1
ATOM 652 C C . GLY B 1 6 ? -15.406 -1.467 17 1 38.59 6 GLY B C 1
ATOM 653 O O . GLY B 1 6 ? -15.953 -1.015 16 1 38.59 6 GLY B O 1
ATOM 654 N N . ASN B 1 7 ? -14.688 -0.584 17.516 1 46.66 7 ASN B N 1
ATOM 655 C CA . ASN B 1 7 ? -13.898 0.546 17.031 1 46.66 7 ASN B CA 1
ATOM 656 C C . ASN B 1 7 ? -13.117 0.192 15.766 1 46.66 7 ASN B C 1
ATOM 658 O O . ASN B 1 7 ? -11.969 0.596 15.609 1 46.66 7 ASN B O 1
ATOM 662 N N . GLY B 1 8 ? -13.25 -1.07 15.227 1 51.47 8 GLY B N 1
ATOM 663 C CA . GLY B 1 8 ? -12.523 -1.395 14.008 1 51.47 8 GLY B CA 1
ATOM 664 C C . GLY B 1 8 ? -12.891 -0.504 12.836 1 51.47 8 GLY B C 1
ATOM 665 O O . GLY B 1 8 ? -13.961 0.114 12.836 1 51.47 8 GLY B O 1
ATOM 666 N N . PHE B 1 9 ? -11.977 0.111 12.172 1 62.16 9 PHE B N 1
ATOM 667 C CA . PHE B 1 9 ? -12.219 0.881 10.961 1 62.16 9 PHE B CA 1
ATOM 668 C C . PHE B 1 9 ? -13.203 0.16 10.047 1 62.16 9 PHE B C 1
ATOM 670 O O . PHE B 1 9 ? -13.078 -1.045 9.82 1 62.16 9 PHE B O 1
ATOM 677 N N . ARG B 1 10 ? -14.422 0.658 10.039 1 75.94 10 ARG B N 1
ATOM 678 C CA . ARG B 1 10 ? -15.359 0.101 9.078 1 75.94 10 ARG B CA 1
ATOM 679 C C . ARG B 1 10 ? -15.07 0.606 7.668 1 75.94 10 ARG B C 1
ATOM 681 O O . ARG B 1 10 ? -14.938 1.812 7.453 1 75.94 10 ARG B O 1
ATOM 688 N N . LEU B 1 11 ? -14.727 -0.38 6.773 1 85.62 11 LEU B N 1
ATOM 689 C CA . LEU B 1 11 ? -14.57 -0.044 5.363 1 85.62 11 LEU B CA 1
ATOM 690 C C . LEU B 1 11 ? -15.914 0.29 4.73 1 85.62 11 LEU B C 1
ATOM 692 O O . LEU B 1 11 ? -16.906 -0.403 4.969 1 85.62 11 LEU B O 1
ATOM 696 N N . ASN B 1 12 ? -15.961 1.389 4.113 1 90.25 12 ASN B N 1
ATOM 697 C CA . ASN B 1 12 ? -17.203 1.593 3.365 1 90.25 12 ASN B CA 1
ATOM 698 C C . ASN B 1 12 ? -17.391 0.521 2.297 1 90.25 12 ASN B C 1
ATOM 700 O O . ASN B 1 12 ? -16.422 -0.122 1.876 1 90.25 12 ASN B O 1
ATOM 704 N N . GLU B 1 13 ? -18.578 0.355 1.934 1 90.31 13 GLU B N 1
ATOM 705 C CA . GLU B 1 13 ? -18.953 -0.721 1.023 1 90.31 13 GLU B CA 1
ATOM 706 C C . GLU B 1 13 ? -18.203 -0.611 -0.303 1 90.31 13 GLU B C 1
ATOM 708 O O . GLU B 1 13 ? -17.797 -1.623 -0.878 1 90.31 13 GLU B O 1
ATOM 713 N N . GLN B 1 14 ? -18.094 0.558 -0.82 1 91.06 14 GLN B N 1
ATOM 714 C CA . GLN B 1 14 ? -17.406 0.762 -2.09 1 91.06 14 GLN B CA 1
ATOM 715 C C . GLN B 1 14 ? -15.945 0.297 -2.008 1 91.06 14 GLN B C 1
ATOM 717 O O . GLN B 1 14 ? -15.469 -0.423 -2.887 1 91.06 14 GLN B O 1
ATOM 722 N N . LEU B 1 15 ? -15.266 0.709 -0.948 1 92.81 15 LEU B N 1
ATOM 723 C CA . LEU B 1 15 ? -13.875 0.312 -0.748 1 92.81 15 LEU B CA 1
ATOM 724 C C . LEU B 1 15 ? -13.766 -1.2 -0.583 1 92.81 15 LEU B C 1
ATOM 726 O O . LEU B 1 15 ? -12.867 -1.824 -1.15 1 92.81 15 LEU B O 1
ATOM 730 N N . TYR B 1 16 ? -14.75 -1.771 0.162 1 92.75 16 TYR B N 1
ATOM 731 C CA . TYR B 1 16 ? -14.773 -3.215 0.362 1 92.75 16 TYR B CA 1
ATOM 732 C C . TYR B 1 16 ? -14.867 -3.949 -0.971 1 92.75 16 TYR B C 1
ATOM 734 O O . TYR B 1 16 ? -14.109 -4.887 -1.223 1 92.75 16 TYR B O 1
ATOM 742 N N . GLN B 1 17 ? -15.742 -3.508 -1.859 1 92.5 17 GLN B N 1
ATOM 743 C CA . GLN B 1 17 ? -15.93 -4.133 -3.164 1 92.5 17 GLN B CA 1
ATOM 744 C C . GLN B 1 17 ? -14.672 -4.02 -4.016 1 92.5 17 GLN B C 1
ATOM 746 O O . GLN B 1 17 ? -14.312 -4.953 -4.738 1 92.5 17 GLN B O 1
ATOM 751 N N . MET B 1 18 ? -14.031 -2.881 -3.918 1 92 18 MET B N 1
ATOM 752 C CA . MET B 1 18 ? -12.789 -2.678 -4.668 1 92 18 MET B CA 1
ATOM 753 C C . MET B 1 18 ? -11.719 -3.67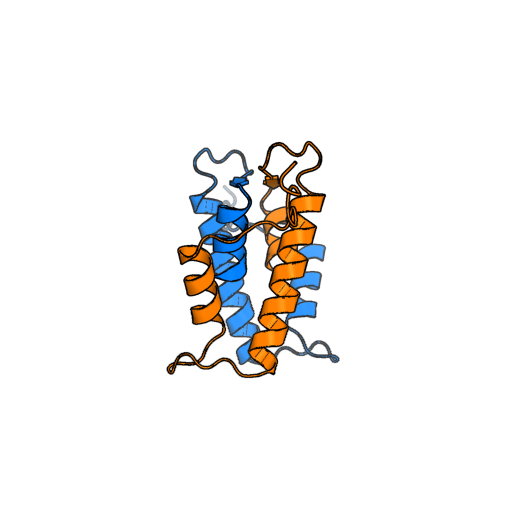 -4.23 1 92 18 MET B C 1
ATOM 755 O O . MET B 1 18 ? -11.055 -4.281 -5.066 1 92 18 MET B O 1
ATOM 759 N N . ILE B 1 19 ? -11.594 -3.82 -2.939 1 94.38 19 ILE B N 1
ATOM 760 C CA . ILE B 1 19 ? -10.578 -4.715 -2.391 1 94.38 19 ILE B CA 1
ATOM 761 C C . ILE B 1 19 ? -10.883 -6.152 -2.801 1 94.38 19 ILE B C 1
ATOM 763 O O . ILE B 1 19 ? -10 -6.863 -3.287 1 94.38 19 ILE B O 1
ATOM 767 N N . VAL B 1 20 ? -12.07 -6.566 -2.721 1 93.5 20 VAL B N 1
ATOM 768 C CA . VAL B 1 20 ? -12.484 -7.926 -3.053 1 93.5 20 VAL B CA 1
ATOM 769 C C . VAL B 1 20 ? -12.203 -8.203 -4.527 1 93.5 20 VAL B C 1
ATOM 771 O O . VAL B 1 20 ? -11.703 -9.273 -4.879 1 93.5 20 VAL B O 1
ATOM 774 N N . ARG B 1 21 ? -12.508 -7.285 -5.328 1 93.62 21 ARG B N 1
ATOM 775 C CA . ARG B 1 21 ? -12.305 -7.453 -6.766 1 93.62 21 ARG B CA 1
ATOM 776 C C . ARG B 1 21 ? -10.828 -7.676 -7.086 1 93.62 21 ARG B C 1
ATOM 778 O O . ARG B 1 21 ? -10.492 -8.5 -7.941 1 93.62 21 ARG B O 1
ATOM 785 N N . ARG B 1 22 ? -9.953 -6.984 -6.426 1 92.06 22 ARG B N 1
ATOM 786 C CA . ARG B 1 22 ? -8.516 -7.102 -6.668 1 92.06 22 ARG B CA 1
ATOM 787 C C . ARG B 1 22 ? -8.016 -8.492 -6.301 1 92.06 22 ARG B C 1
ATOM 789 O O . ARG B 1 22 ? -7.098 -9.016 -6.945 1 92.06 22 ARG B O 1
ATOM 796 N N . TYR B 1 23 ? -8.57 -9.047 -5.32 1 93.62 23 TYR B N 1
ATOM 797 C CA . TYR B 1 23 ? -8.047 -10.289 -4.781 1 93.62 23 TYR B CA 1
ATOM 798 C C . TYR B 1 23 ? -8.867 -11.484 -5.262 1 93.62 23 TYR B C 1
ATOM 800 O O . TYR B 1 23 ? -8.609 -12.625 -4.867 1 93.62 23 TYR B O 1
ATOM 808 N N . SER B 1 24 ? -9.875 -11.156 -6.098 1 94.94 24 SER B N 1
ATOM 809 C CA . SER B 1 24 ? -10.711 -12.203 -6.684 1 94.94 24 SER B CA 1
ATOM 810 C C . SER B 1 24 ? -10.281 -12.516 -8.109 1 94.94 24 SER B C 1
ATOM 812 O O . SER B 1 24 ? -9.516 -11.758 -8.719 1 94.94 24 SER B O 1
ATOM 814 N N . ASP B 1 25 ? -10.766 -13.711 -8.578 1 92.88 25 ASP B N 1
ATOM 815 C CA . ASP B 1 25 ? -10.547 -14.016 -9.984 1 92.88 25 ASP B CA 1
ATOM 816 C C . ASP B 1 25 ? -11.602 -13.352 -10.867 1 92.88 25 ASP B C 1
ATOM 818 O O . ASP B 1 25 ? -12.383 -12.531 -10.383 1 92.88 25 ASP B O 1
ATOM 822 N N . GLU B 1 26 ? -11.453 -13.711 -12.18 1 90.94 26 GLU B N 1
ATOM 823 C CA . GLU B 1 26 ? -12.328 -13.055 -13.148 1 90.94 26 GLU B CA 1
ATOM 824 C C . GLU B 1 26 ? -13.797 -13.367 -12.867 1 90.94 26 GLU B C 1
ATOM 826 O O . GLU B 1 26 ? -14.688 -12.633 -13.297 1 90.94 26 GLU B O 1
ATOM 831 N N . ASN B 1 27 ? -14.023 -14.43 -12.133 1 94.25 27 ASN B N 1
ATOM 832 C CA . ASN B 1 27 ? -15.383 -14.844 -11.812 1 94.25 27 ASN B CA 1
ATOM 833 C C . ASN B 1 27 ? -15.812 -14.344 -10.438 1 94.25 27 ASN B C 1
ATOM 835 O O . ASN B 1 27 ? -16.891 -14.695 -9.953 1 94.25 27 ASN B O 1
ATOM 839 N N . GLY B 1 28 ? -14.977 -13.555 -9.727 1 92.81 28 GLY B N 1
ATOM 840 C CA . GLY B 1 28 ? -15.305 -13 -8.422 1 92.81 28 GLY B CA 1
ATOM 841 C C . GLY B 1 28 ? -14.992 -13.938 -7.273 1 92.81 28 GLY B C 1
ATOM 842 O O . GLY B 1 28 ? -15.438 -13.719 -6.145 1 92.81 28 GLY B O 1
ATOM 843 N N . ASN B 1 29 ? -14.398 -15.008 -7.699 1 94.81 29 ASN B N 1
ATOM 844 C CA . ASN B 1 29 ? -14.047 -15.977 -6.664 1 94.81 29 ASN B CA 1
ATOM 845 C C . ASN B 1 29 ? -12.656 -15.695 -6.09 1 94.81 29 ASN B C 1
ATOM 847 O O . ASN B 1 29 ? -11.742 -15.32 -6.824 1 94.81 29 ASN B O 1
ATOM 851 N N . MET B 1 30 ? -12.641 -15.867 -4.719 1 93.19 30 MET B N 1
ATOM 852 C CA . MET B 1 30 ? -11.367 -15.75 -4.023 1 93.19 30 MET B CA 1
ATOM 853 C C . MET B 1 30 ? -10.922 -17.094 -3.457 1 93.19 30 MET B C 1
ATOM 855 O O . MET B 1 30 ? -11.664 -17.719 -2.697 1 93.19 30 MET B O 1
ATOM 859 N N . ASP B 1 31 ? -9.844 -17.516 -3.969 1 94.06 31 ASP B N 1
ATOM 860 C CA . ASP B 1 31 ? -9.344 -18.75 -3.363 1 94.06 31 ASP B CA 1
ATOM 861 C C . ASP B 1 31 ? -8.766 -18.484 -1.977 1 94.06 31 ASP B C 1
ATOM 863 O O . ASP B 1 31 ? -8.617 -17.328 -1.566 1 94.06 31 ASP B O 1
ATOM 867 N N . PHE B 1 32 ? -8.508 -19.594 -1.255 1 95.19 32 PHE B N 1
ATOM 868 C CA . PHE B 1 32 ? -8.062 -19.484 0.128 1 95.19 32 PHE B CA 1
ATOM 869 C C . PHE B 1 32 ? -6.77 -18.688 0.221 1 95.19 32 PHE B C 1
ATOM 871 O O . PHE B 1 32 ? -6.625 -17.828 1.094 1 95.19 32 PHE B O 1
ATOM 878 N N . ASP B 1 33 ? -5.891 -18.844 -0.638 1 92.56 33 ASP B N 1
ATOM 879 C CA . ASP B 1 33 ? -4.609 -18.156 -0.613 1 92.56 33 ASP B CA 1
ATOM 880 C C . ASP B 1 33 ? -4.793 -16.656 -0.805 1 92.56 33 ASP B C 1
ATOM 882 O O . ASP B 1 33 ? -4.195 -15.852 -0.085 1 92.56 33 ASP B O 1
ATOM 886 N N . ASN B 1 34 ? -5.648 -16.25 -1.763 1 93.62 34 ASN B N 1
ATOM 887 C CA . ASN B 1 34 ? -5.902 -14.836 -2.025 1 93.62 34 ASN B CA 1
ATOM 888 C C . ASN B 1 34 ? -6.609 -14.172 -0.851 1 93.62 34 ASN B C 1
ATOM 890 O O . ASN B 1 34 ? -6.312 -13.023 -0.514 1 93.62 34 ASN B O 1
ATOM 894 N N . TYR B 1 35 ? -7.504 -14.969 -0.34 1 95.06 35 TYR B N 1
ATOM 895 C CA . TYR B 1 35 ? -8.242 -14.453 0.81 1 95.06 35 TYR B CA 1
ATOM 896 C C . TYR B 1 35 ? -7.293 -14.141 1.966 1 95.06 35 TYR B C 1
ATOM 898 O O . TYR B 1 35 ? -7.344 -13.055 2.543 1 95.06 35 TYR B O 1
ATOM 906 N N . ILE B 1 36 ? -6.406 -15.094 2.297 1 95.31 36 ILE B N 1
ATOM 907 C CA . ILE B 1 36 ? -5.48 -14.945 3.414 1 95.31 36 ILE B CA 1
ATOM 908 C C . ILE B 1 36 ? -4.488 -13.828 3.115 1 95.31 36 ILE B C 1
ATOM 910 O O . ILE B 1 36 ? -4.164 -13.023 3.994 1 95.31 36 ILE B O 1
ATOM 914 N N . SER B 1 37 ? -3.992 -13.688 1.899 1 92.62 37 SER B N 1
ATOM 915 C CA . SER B 1 37 ? -3.078 -12.617 1.514 1 92.62 37 SER B CA 1
ATOM 916 C C . SER B 1 37 ? -3.721 -11.242 1.695 1 92.62 37 SER B C 1
ATOM 918 O O . SER B 1 37 ? -3.086 -10.312 2.197 1 92.62 37 SER B O 1
ATOM 920 N N . CYS B 1 38 ? -4.984 -11.227 1.279 1 94 38 CYS B N 1
ATOM 921 C CA . CYS B 1 38 ? -5.719 -9.977 1.438 1 94 38 CYS B CA 1
ATOM 922 C C . CYS B 1 38 ? -5.848 -9.602 2.91 1 94 38 CYS B C 1
ATOM 924 O O . CYS B 1 38 ? -5.57 -8.469 3.295 1 94 38 CYS B O 1
ATOM 926 N N . LEU B 1 39 ? -6.273 -10.586 3.707 1 95.56 39 LEU B N 1
ATOM 927 C CA . LEU B 1 39 ? -6.523 -10.344 5.121 1 95.56 39 LEU B CA 1
ATOM 928 C C . LEU B 1 39 ? -5.242 -9.922 5.836 1 95.56 39 LEU B C 1
ATOM 930 O O . LEU B 1 39 ? -5.25 -8.992 6.645 1 95.56 39 LEU B O 1
ATOM 934 N N . VAL B 1 40 ? -4.164 -10.609 5.531 1 93.62 40 VAL B N 1
ATOM 935 C CA . VAL B 1 40 ? -2.871 -10.32 6.148 1 93.62 40 VAL B CA 1
ATOM 936 C C . VAL B 1 40 ? -2.426 -8.906 5.777 1 93.62 40 VAL B C 1
ATOM 938 O O . VAL B 1 40 ? -1.992 -8.141 6.641 1 93.62 40 VAL B O 1
ATOM 941 N N . ARG B 1 41 ? -2.539 -8.523 4.527 1 93.88 41 ARG B N 1
ATOM 942 C CA . ARG B 1 41 ? -2.162 -7.191 4.062 1 93.88 41 ARG B CA 1
ATOM 943 C C . ARG B 1 41 ? -3.064 -6.125 4.672 1 93.88 41 ARG B C 1
ATOM 945 O O . ARG B 1 41 ? -2.586 -5.07 5.105 1 93.88 41 ARG B O 1
ATOM 952 N N . LEU B 1 42 ? -4.301 -6.391 4.691 1 94.88 42 LEU B N 1
ATOM 953 C CA . LEU B 1 42 ? -5.254 -5.457 5.281 1 94.88 42 LEU B CA 1
ATOM 954 C C . LEU B 1 42 ? -4.918 -5.191 6.746 1 94.88 42 LEU B C 1
ATOM 956 O O . LEU B 1 42 ? -4.887 -4.035 7.18 1 94.88 42 LEU B O 1
ATOM 960 N N . ASP B 1 43 ? -4.652 -6.141 7.484 1 95 43 ASP B N 1
ATOM 961 C CA . ASP B 1 43 ? -4.266 -6.016 8.891 1 95 43 ASP B CA 1
ATOM 962 C C . ASP B 1 43 ? -3.008 -5.164 9.039 1 95 43 ASP B C 1
ATOM 964 O O . ASP B 1 43 ? -2.941 -4.289 9.906 1 95 43 ASP B O 1
ATOM 968 N N . ALA B 1 44 ? -1.997 -5.453 8.211 1 95.94 44 ALA B N 1
ATOM 969 C CA . ALA B 1 44 ? -0.748 -4.695 8.242 1 95.94 44 ALA B CA 1
ATOM 970 C C . ALA B 1 44 ? -0.991 -3.223 7.918 1 95.94 44 ALA B C 1
ATOM 972 O O . ALA B 1 44 ? -0.389 -2.34 8.531 1 95.94 44 ALA B O 1
ATOM 973 N N . MET B 1 45 ? -1.928 -3.033 7 1 96.38 45 MET B N 1
ATOM 974 C CA . MET B 1 45 ? -2.197 -1.651 6.613 1 96.38 45 MET B CA 1
ATOM 975 C C . MET B 1 45 ? -2.957 -0.917 7.711 1 96.38 45 MET B C 1
ATOM 977 O O . MET B 1 45 ? -2.711 0.266 7.957 1 96.38 45 MET B O 1
ATOM 981 N N . PHE B 1 46 ? -3.82 -1.566 8.375 1 95.12 46 PHE B N 1
ATOM 982 C CA . PHE B 1 46 ? -4.492 -0.969 9.523 1 95.12 46 PHE B CA 1
ATOM 983 C C . PHE B 1 46 ? -3.494 -0.657 10.633 1 95.12 46 PHE B C 1
ATOM 985 O O . PHE B 1 46 ? -3.498 0.444 11.188 1 95.12 46 PHE B O 1
ATOM 992 N N . ARG B 1 47 ? -2.619 -1.572 10.914 1 95.5 47 ARG B N 1
ATOM 993 C CA . ARG B 1 47 ? -1.636 -1.41 11.977 1 95.5 47 ARG B CA 1
ATOM 994 C C . ARG B 1 47 ? -0.675 -0.268 11.664 1 95.5 47 ARG B C 1
ATOM 996 O O . ARG B 1 47 ? -0.357 0.54 12.539 1 95.5 47 ARG B O 1
ATOM 1003 N N . SER B 1 48 ? -0.256 -0.223 10.43 1 96.12 48 SER B N 1
ATOM 1004 C CA . SER B 1 48 ? 0.639 0.852 10.016 1 96.12 48 SER B CA 1
ATOM 1005 C C . SER B 1 48 ? -0.036 2.213 10.141 1 96.12 48 SER B C 1
ATOM 1007 O O . SER B 1 48 ? 0.576 3.174 10.617 1 96.12 48 SER B O 1
ATOM 1009 N N . PHE B 1 49 ? -1.249 2.293 9.742 1 96.12 49 PHE B N 1
ATOM 1010 C CA . PHE B 1 49 ? -1.988 3.545 9.836 1 96.12 49 PHE B CA 1
ATOM 1011 C C . PHE B 1 49 ? -2.109 3.994 11.289 1 96.12 49 PHE B C 1
ATOM 1013 O O . PHE B 1 49 ? -1.84 5.152 11.609 1 96.12 49 PHE B O 1
ATOM 1020 N N . LYS B 1 50 ? -2.512 3.057 12.094 1 95.25 50 LYS B N 1
ATOM 1021 C CA . LYS B 1 50 ? -2.676 3.363 13.516 1 95.25 50 LYS B CA 1
ATOM 1022 C C . LYS B 1 50 ? -1.354 3.807 14.141 1 95.25 50 LYS B C 1
ATOM 1024 O O . LYS B 1 50 ? -1.322 4.746 14.938 1 95.25 50 LYS B O 1
ATOM 1029 N N . SER B 1 51 ? -0.281 3.137 13.727 1 95.81 51 SER B N 1
ATOM 1030 C CA . SER B 1 51 ? 1.034 3.451 14.273 1 95.81 51 SER B CA 1
ATOM 1031 C C . SER B 1 51 ? 1.499 4.836 13.836 1 95.81 51 SER B C 1
ATOM 1033 O O . SER B 1 51 ? 2.191 5.527 14.586 1 95.81 51 SER B O 1
ATOM 1035 N N . LEU B 1 52 ? 1.054 5.246 12.711 1 94.94 52 LEU B N 1
ATOM 1036 C CA . LEU B 1 52 ? 1.469 6.531 12.156 1 94.94 52 LEU B CA 1
ATOM 1037 C C . LEU B 1 52 ? 0.552 7.648 12.641 1 94.94 52 LEU B C 1
ATOM 1039 O O . LEU B 1 52 ? 0.955 8.812 12.68 1 94.94 52 LEU B O 1
ATOM 1043 N N . ASP B 1 53 ? -0.724 7.305 12.945 1 95.38 53 ASP B N 1
ATOM 1044 C CA . ASP B 1 53 ? -1.692 8.273 13.445 1 95.38 53 ASP B CA 1
ATOM 1045 C C . ASP B 1 53 ? -1.599 8.406 14.969 1 95.38 53 ASP B C 1
ATOM 1047 O O . ASP B 1 53 ? -2.596 8.242 15.672 1 95.38 53 ASP B O 1
ATOM 1051 N N . LYS B 1 54 ? -0.505 8.906 15.406 1 92.5 54 LYS B N 1
ATOM 1052 C CA . LYS B 1 54 ? -0.206 8.945 16.844 1 92.5 54 LYS B CA 1
ATOM 1053 C C . LYS B 1 54 ? -1.13 9.914 17.562 1 92.5 54 LYS B C 1
ATOM 1055 O O . LYS B 1 54 ? -1.526 9.664 18.703 1 92.5 54 LYS B O 1
ATOM 1060 N N . ASP B 1 55 ? -1.462 10.984 16.859 1 92.81 55 ASP B N 1
ATOM 1061 C CA . ASP B 1 55 ? -2.275 12 17.531 1 92.81 55 ASP B CA 1
ATOM 1062 C C . ASP B 1 55 ? -3.764 11.688 17.391 1 92.81 55 ASP B C 1
ATOM 1064 O O . ASP B 1 55 ? -4.609 12.398 17.938 1 92.81 55 ASP B O 1
ATOM 1068 N N . GLY B 1 56 ? -4.156 10.648 16.516 1 92.06 56 GLY B N 1
ATOM 1069 C CA . GLY B 1 56 ? -5.523 10.156 16.422 1 92.06 56 GLY B CA 1
ATOM 1070 C C . GLY B 1 56 ? -6.445 11.102 15.68 1 92.06 56 GLY B C 1
ATOM 1071 O O . GLY B 1 56 ? -7.656 11.109 15.906 1 92.06 56 GLY B O 1
ATOM 1072 N N . ASP B 1 57 ? -5.871 11.992 14.891 1 93.5 57 ASP B N 1
ATOM 1073 C CA . ASP B 1 57 ? -6.711 12.953 14.18 1 93.5 57 ASP B CA 1
ATOM 1074 C C . ASP B 1 57 ? -7.273 12.352 12.898 1 93.5 57 ASP B C 1
ATOM 1076 O O . ASP B 1 57 ? -8.008 13.016 12.156 1 93.5 57 ASP B O 1
ATOM 1080 N N . GLY B 1 58 ? -6.922 11.133 12.602 1 93.62 58 GLY B N 1
ATOM 1081 C CA . GLY B 1 58 ? -7.531 10.414 11.492 1 93.62 58 GLY B CA 1
ATOM 1082 C C . GLY B 1 58 ? -6.789 10.594 10.188 1 93.62 58 GLY B C 1
ATOM 1083 O O . GLY B 1 58 ? -7.312 10.266 9.117 1 93.62 58 GLY B O 1
ATOM 1084 N N . GLN B 1 59 ? -5.574 11.211 10.25 1 95.25 59 GLN B N 1
ATOM 1085 C CA . GLN B 1 59 ? -4.742 11.398 9.062 1 95.25 59 GLN B CA 1
ATOM 1086 C C . GLN B 1 59 ? -3.297 10.984 9.336 1 95.25 59 GLN B C 1
ATOM 1088 O O . GLN B 1 59 ? -2.814 11.102 10.461 1 95.25 59 GLN B O 1
ATOM 1093 N N . ILE B 1 60 ? -2.648 10.492 8.297 1 96.56 60 ILE B N 1
ATOM 1094 C CA . ILE B 1 60 ? -1.218 10.227 8.406 1 96.56 60 ILE B CA 1
ATOM 1095 C C . ILE B 1 60 ? -0.458 11.062 7.379 1 96.56 60 ILE B C 1
ATOM 1097 O O . ILE B 1 60 ? -0.996 11.391 6.316 1 96.56 60 ILE B O 1
ATOM 1101 N N . ARG B 1 61 ? 0.659 11.445 7.801 1 95.38 61 ARG B N 1
ATOM 1102 C CA . ARG B 1 61 ? 1.554 12.188 6.918 1 95.38 61 ARG B CA 1
ATOM 1103 C C . ARG B 1 61 ? 2.859 11.43 6.699 1 95.38 61 ARG B C 1
ATOM 1105 O O . ARG B 1 61 ? 3.541 11.07 7.664 1 95.38 61 ARG B O 1
ATOM 1112 N N . VAL B 1 62 ? 3.127 11.18 5.43 1 96.44 62 VAL B N 1
ATOM 1113 C CA . VAL B 1 62 ? 4.324 10.391 5.148 1 96.44 62 VAL B CA 1
ATOM 1114 C C . VAL B 1 62 ? 5.055 10.977 3.941 1 96.44 62 VAL B C 1
ATOM 1116 O O . VAL B 1 62 ? 4.426 11.547 3.049 1 96.44 62 VAL B O 1
ATOM 1119 N N . ASN B 1 63 ? 6.379 10.828 4.012 1 95.94 63 ASN B N 1
ATOM 1120 C CA . ASN B 1 63 ? 7.164 11.148 2.824 1 95.94 63 ASN B CA 1
ATOM 1121 C C . ASN B 1 63 ? 7.301 9.945 1.901 1 95.94 63 ASN B C 1
ATOM 1123 O O . ASN B 1 63 ? 6.809 8.859 2.215 1 95.94 63 ASN B O 1
ATOM 1127 N N . ILE B 1 64 ? 7.934 10.188 0.828 1 95.25 64 ILE B N 1
ATOM 1128 C CA . ILE B 1 64 ? 7.934 9.172 -0.221 1 95.25 64 ILE B CA 1
ATOM 1129 C C . ILE B 1 64 ? 8.68 7.934 0.261 1 95.25 64 ILE B C 1
ATOM 1131 O O . ILE B 1 64 ? 8.305 6.805 -0.073 1 95.25 64 ILE B O 1
ATOM 1135 N N . GLN B 1 65 ? 9.664 8.102 1.007 1 93.81 65 GLN B N 1
ATOM 1136 C CA . GLN B 1 65 ? 10.398 6.941 1.501 1 93.81 65 GLN B CA 1
ATOM 1137 C C . GLN B 1 65 ? 9.555 6.125 2.473 1 93.81 65 GLN B C 1
ATOM 1139 O O . GLN B 1 65 ? 9.5 4.898 2.379 1 93.81 65 GLN B O 1
ATOM 1144 N N . GLU B 1 66 ? 8.875 6.797 3.357 1 94.31 66 GLU B N 1
ATOM 1145 C CA . GLU B 1 66 ? 7.961 6.137 4.285 1 94.31 66 GLU B CA 1
ATOM 1146 C C . GLU B 1 66 ? 6.801 5.477 3.539 1 94.31 66 GLU B C 1
ATOM 1148 O O . GLU B 1 66 ? 6.406 4.355 3.863 1 94.31 66 GLU B O 1
ATOM 1153 N N . TRP B 1 67 ? 6.293 6.156 2.598 1 96 67 TRP B N 1
ATOM 1154 C CA . TRP B 1 67 ? 5.211 5.664 1.758 1 96 67 TRP B CA 1
ATOM 1155 C C . TRP B 1 67 ? 5.586 4.336 1.107 1 96 67 TRP B C 1
ATOM 1157 O O . TRP B 1 67 ? 4.871 3.342 1.252 1 96 67 TRP B O 1
ATOM 1167 N N . LEU B 1 68 ? 6.738 4.281 0.563 1 95.75 68 LEU B N 1
ATOM 1168 C CA . LEU B 1 68 ? 7.168 3.08 -0.146 1 95.75 68 LEU B CA 1
ATOM 1169 C C . LEU B 1 68 ? 7.492 1.958 0.833 1 95.75 68 LEU B C 1
ATOM 1171 O O . LEU B 1 68 ? 7.223 0.788 0.554 1 95.75 68 LEU B O 1
ATOM 1175 N N . GLN B 1 69 ? 8.117 2.346 1.941 1 94.38 69 GLN B N 1
ATOM 1176 C CA . GLN B 1 69 ? 8.398 1.339 2.959 1 94.38 69 GLN B CA 1
ATOM 1177 C C . GLN B 1 69 ? 7.117 0.659 3.43 1 94.38 69 GLN B C 1
ATOM 1179 O O . GLN B 1 69 ? 7.074 -0.566 3.561 1 94.38 69 GLN B O 1
ATOM 1184 N N . LEU B 1 70 ? 6.07 1.424 3.604 1 94.38 70 LEU B N 1
ATOM 1185 C CA . LEU B 1 70 ? 4.809 0.92 4.137 1 94.38 70 LEU B CA 1
ATOM 1186 C C . LEU B 1 70 ? 4.031 0.161 3.064 1 94.38 70 LEU B C 1
ATOM 1188 O O . LEU B 1 70 ? 3.408 -0.863 3.354 1 94.38 70 LEU B O 1
ATOM 1192 N N . THR B 1 71 ? 4.133 0.616 1.812 1 95.88 71 THR B N 1
ATOM 1193 C CA . THR B 1 71 ? 3.227 0.091 0.796 1 95.88 71 THR B CA 1
ATOM 1194 C C . THR B 1 71 ? 3.887 -1.046 0.021 1 95.88 71 THR B C 1
ATOM 1196 O O . THR B 1 71 ? 3.199 -1.913 -0.523 1 95.88 71 THR B O 1
ATOM 1199 N N . MET B 1 72 ? 5.258 -1.081 0.008 1 95 72 MET B N 1
ATOM 1200 C CA . MET B 1 72 ? 5.953 -2.09 -0.787 1 95 72 MET B CA 1
ATOM 1201 C C . MET B 1 72 ? 6.445 -3.23 0.095 1 95 72 MET B C 1
ATOM 1203 O O . MET B 1 72 ? 6.598 -4.359 -0.372 1 95 72 MET B O 1
ATOM 1207 N N . TYR B 1 73 ? 6.863 -2.902 1.252 1 87.88 73 TYR B N 1
ATOM 1208 C CA . TYR B 1 73 ? 7.426 -3.916 2.135 1 87.88 73 TYR B CA 1
ATOM 1209 C C . TYR B 1 73 ? 6.375 -4.441 3.105 1 87.88 73 TYR B C 1
ATOM 1211 O O . TYR B 1 73 ? 6.656 -5.324 3.918 1 87.88 73 TYR B O 1
ATOM 1219 N N . SER B 1 74 ? 4.984 -4.102 2.898 1 78.12 74 SER B N 1
ATOM 1220 C CA . SER B 1 74 ? 3.977 -4.617 3.814 1 78.12 74 SER B CA 1
ATOM 1221 C C . SER B 1 74 ? 3.516 -6.012 3.4 1 78.12 74 SER B C 1
ATOM 1223 O O . SER B 1 74 ? 3.588 -6.371 2.225 1 78.12 74 SER B O 1
#

Solvent-accessible surface area (backbone atoms only — not comparable to full-atom values): 8824 Å² total; per-residue (Å²): 134,84,78,82,69,80,87,63,85,76,70,52,67,68,58,49,51,47,36,49,54,65,47,22,46,98,84,67,47,58,52,71,67,38,48,50,52,48,52,55,46,49,52,51,51,51,51,50,49,55,66,58,23,73,85,65,81,58,47,34,75,40,35,66,67,54,45,45,50,56,65,57,54,93,130,83,76,82,69,81,86,62,86,77,72,52,67,69,58,48,53,48,38,50,53,66,47,23,46,98,84,66,49,58,51,72,67,40,46,51,53,48,53,55,46,50,52,51,51,52,51,51,48,54,67,59,23,74,85,66,79,58,48,35,75,39,35,66,67,56,46,45,50,57,65,58,56,96

Secondary structure (DSSP, 8-state):
-------S-PPPHHHHHHHHHHHS-TTS---HHHHHHHHHHHHHHHHHHHHH-TT-SSEEEEEHHHHHHHHH--/-------S-PPPHHHHHHHHHHHS-TTS---HHHHHHHHHHHHHHHHHHHHH-TT-SSEEEEEHHHHHHHHH--

InterPro domains:
  IPR002048 EF-hand domain [PS50222] (40-74)
  IPR011992 EF-hand domain pair [SSF47473] (8-72)

Radius of gyration: 17.31 Å; Cα contacts (8 Å, |Δi|>4): 119; chains: 2; bounding box: 54×42×44 Å

pLDDT: mean 86.89, std 18.19, range [26.64, 96.56]

Organism: Sphenodon punctatus (NCBI:txid8508)

Sequence (148 aa):
SSSKHGNGFRLNEQLYQMIVRRYSDENGNMDFDNYISCLVRLDAMFRSFKSLDKDGDGQIRVNIQEWLQLTMYSSSSKHGNGFRLNEQLYQMIVRRYSDENGNMDFDNYISCLVRLDAMFRSFKSLDKDGDGQIRVNIQEWLQLTMYS

Nearest PDB structures (foldseek):
  1aj5-assembly2_B-3  TM=9.333E-01  e=2.462E-07  Rattus norvegicus
  1aj5-assembly1_A-2  TM=9.220E-01  e=5.716E-07  Rattus norvegicus
  1alv-assembly1_B  TM=9.251E-01  e=5.358E-07  Sus scrofa
  4okh-assembly2_C-2  TM=8.743E-01  e=6.911E-05  Homo sapiens
  4okh-assembly1_A  TM=7.038E-01  e=4.999E-05  Homo sapiens

Foldseek 3Di:
DPPPPDPPPDDPPVVVVVLQVVLADPVSHHDPVSVVVSVVLVVLLSVVQCVQVVVVPNDGDDDPVRVCCSPPVD/DPPPPDPPPDDPPVVVVVLQVVLADPVSHHDPVSVVVSVVLVVLLSVVQCVQVVVVPNDGDDDPVRVCCSPPVD